Protein AF-A0A3M8DA02-F1 (afdb_monomer)

InterPro domains:
  IPR002933 Peptidase M20 [PF01546] (1-67)
  IPR017439 Amidohydrolase [PTHR11014] (2-71)

Secondary structure (DSSP, 8-state):
---TT-HHHHHHHHHHHHHHHHHTGGG--S-------S-TTTT-HHHHHHHTTTTTT-S------S---PPP-

Organism: NCBI:txid511487

pLDDT: mean 88.97, std 13.75, range [44.59, 98.12]

Radius of gyration: 14.63 Å; Cα contacts (8 Å, |Δi|>4): 27; chains: 1; bounding box: 34×31×42 Å

Structure (mmCIF, N/CA/C/O backbone):
data_AF-A0A3M8DA02-F1
#
_entry.id   AF-A0A3M8DA02-F1
#
loop_
_atom_site.group_PDB
_atom_site.id
_atom_site.type_symbol
_atom_site.label_atom_id
_atom_site.label_alt_id
_atom_site.label_comp_id
_atom_site.label_asym_id
_atom_site.label_entity_id
_atom_site.label_seq_id
_atom_site.pdbx_PDB_ins_code
_atom_site.Cartn_x
_atom_site.Cartn_y
_atom_site.Cartn_z
_atom_site.occupancy
_atom_site.B_iso_or_equiv
_atom_site.auth_seq_id
_atom_site.auth_comp_id
_atom_site.auth_asym_id
_atom_site.auth_atom_id
_atom_site.pdbx_PDB_model_num
ATOM 1 N N . MET A 1 1 ? 23.028 4.066 -9.219 1.00 54.88 1 MET A N 1
ATOM 2 C CA . MET A 1 1 ? 21.601 3.694 -9.108 1.00 54.88 1 MET A CA 1
ATOM 3 C C . MET A 1 1 ? 20.815 4.972 -8.859 1.00 54.88 1 MET A C 1
ATOM 5 O O . MET A 1 1 ? 21.254 5.756 -8.029 1.00 54.88 1 MET A O 1
ATOM 9 N N . MET A 1 2 ? 19.752 5.227 -9.624 1.00 65.62 2 MET A N 1
ATOM 10 C CA . MET A 1 2 ? 18.968 6.469 -9.581 1.00 65.62 2 MET A CA 1
ATOM 11 C C . MET A 1 2 ? 17.491 6.117 -9.373 1.00 65.62 2 MET A C 1
ATOM 13 O O . MET A 1 2 ? 16.971 5.274 -10.095 1.00 65.62 2 MET A O 1
ATOM 17 N N . HIS A 1 3 ? 16.827 6.751 -8.404 1.00 68.94 3 HIS A N 1
ATOM 18 C CA . HIS A 1 3 ? 15.377 6.632 -8.193 1.00 68.94 3 HIS A CA 1
ATOM 19 C C . HIS A 1 3 ? 14.646 7.729 -8.980 1.00 68.94 3 HIS A C 1
ATOM 21 O O . HIS A 1 3 ? 14.117 8.671 -8.397 1.00 68.94 3 HIS A O 1
ATOM 27 N N . ALA A 1 4 ? 14.681 7.629 -10.312 1.00 78.19 4 ALA A N 1
ATOM 28 C CA . ALA A 1 4 ? 14.168 8.652 -11.230 1.00 78.19 4 ALA A CA 1
ATOM 29 C C . ALA A 1 4 ? 12.653 8.882 -11.102 1.00 78.19 4 ALA A C 1
ATOM 31 O O . ALA A 1 4 ? 12.193 10.012 -11.218 1.00 78.19 4 ALA A O 1
ATOM 32 N N . CYS A 1 5 ? 11.911 7.816 -10.801 1.00 82.44 5 CYS A N 1
ATOM 33 C CA . CYS A 1 5 ? 10.455 7.821 -10.651 1.00 82.44 5 CYS A CA 1
ATOM 34 C C . CYS A 1 5 ? 9.998 8.106 -9.207 1.00 82.44 5 CYS A C 1
ATOM 36 O O . CYS A 1 5 ? 8.829 7.966 -8.873 1.00 82.44 5 CYS A O 1
ATOM 38 N N . GLY A 1 6 ? 10.912 8.495 -8.307 1.00 86.50 6 GLY A N 1
ATOM 39 C CA . GLY A 1 6 ? 10.540 8.914 -6.951 1.00 86.50 6 GLY A CA 1
ATOM 40 C C . GLY A 1 6 ? 10.131 7.784 -5.996 1.00 86.50 6 GLY A C 1
ATOM 41 O O . GLY A 1 6 ? 9.621 8.070 -4.916 1.00 86.50 6 GLY A O 1
ATOM 42 N N . HIS A 1 7 ? 10.407 6.513 -6.316 1.00 91.06 7 HIS A N 1
ATOM 43 C CA . HIS A 1 7 ? 10.059 5.358 -5.462 1.00 91.06 7 HIS A CA 1
ATOM 44 C C . HIS A 1 7 ? 10.646 5.427 -4.043 1.00 91.06 7 HIS A C 1
ATOM 46 O O . HIS A 1 7 ? 10.071 4.899 -3.086 1.00 91.06 7 HIS A O 1
ATOM 52 N N . ASN A 1 8 ? 11.778 6.114 -3.879 1.00 91.12 8 ASN A N 1
ATOM 53 C CA . ASN A 1 8 ? 12.324 6.449 -2.568 1.00 91.12 8 ASN A CA 1
ATOM 54 C C . ASN A 1 8 ? 11.384 7.380 -1.784 1.00 91.12 8 ASN A C 1
ATOM 56 O O . ASN A 1 8 ? 11.103 7.102 -0.621 1.00 91.12 8 ASN A O 1
ATOM 60 N N . ALA A 1 9 ? 10.848 8.427 -2.417 1.00 92.38 9 ALA A N 1
ATOM 61 C CA . ALA A 1 9 ? 9.877 9.329 -1.806 1.00 92.38 9 ALA A CA 1
ATOM 62 C C . ALA A 1 9 ? 8.581 8.593 -1.436 1.00 92.38 9 ALA A C 1
ATOM 64 O O . ALA A 1 9 ? 8.117 8.741 -0.306 1.00 92.38 9 ALA A O 1
ATOM 65 N N . HIS A 1 10 ? 8.041 7.740 -2.317 1.00 94.94 10 HIS A N 1
ATOM 66 C CA . HIS A 1 10 ? 6.867 6.911 -1.996 1.00 94.94 10 HIS A CA 1
ATOM 67 C C . HIS A 1 10 ? 7.107 6.017 -0.784 1.00 94.94 10 HIS A C 1
ATOM 69 O O . HIS A 1 10 ? 6.288 5.986 0.133 1.00 94.94 10 HIS A O 1
ATOM 75 N N . THR A 1 11 ? 8.256 5.339 -0.743 1.00 95.31 11 THR A N 1
ATOM 76 C CA . THR A 1 11 ? 8.618 4.463 0.378 1.00 95.31 11 THR A CA 1
ATOM 77 C C . THR A 1 11 ? 8.744 5.263 1.677 1.00 95.31 11 THR A C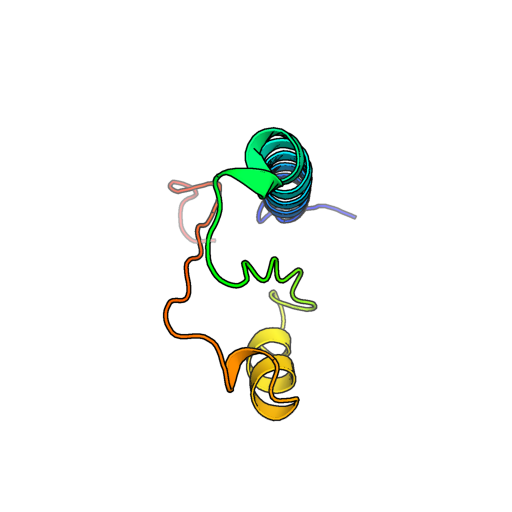 1
ATOM 79 O O . THR A 1 11 ? 8.210 4.857 2.710 1.00 95.31 11 THR A O 1
ATOM 82 N N . THR A 1 12 ? 9.387 6.436 1.639 1.00 96.19 12 THR A N 1
ATOM 83 C CA . THR A 1 12 ? 9.498 7.334 2.798 1.00 96.19 12 THR A CA 1
ATOM 84 C C . THR A 1 12 ? 8.132 7.823 3.281 1.00 96.19 12 THR A C 1
ATOM 86 O O . THR A 1 12 ? 7.874 7.788 4.486 1.00 96.19 12 THR A O 1
ATOM 89 N N . ILE A 1 13 ? 7.241 8.232 2.372 1.00 96.31 13 ILE A N 1
ATOM 90 C CA . ILE A 1 13 ? 5.871 8.652 2.705 1.00 96.31 13 ILE A CA 1
ATOM 91 C C . ILE A 1 13 ? 5.102 7.492 3.345 1.00 96.31 13 ILE A C 1
ATOM 93 O O . ILE A 1 13 ? 4.495 7.685 4.397 1.00 96.31 13 ILE A O 1
ATOM 97 N N . GLY A 1 14 ? 5.176 6.286 2.774 1.00 96.88 14 GLY A N 1
ATOM 98 C CA . GLY A 1 14 ? 4.521 5.094 3.317 1.00 96.88 14 GLY A CA 1
ATOM 99 C C . GLY A 1 14 ? 4.981 4.755 4.739 1.00 96.88 14 GLY A C 1
ATOM 100 O O . GLY A 1 14 ? 4.154 4.495 5.612 1.00 96.88 14 GLY A O 1
ATOM 101 N N . LEU A 1 15 ? 6.288 4.832 5.015 1.00 98.06 15 LEU A N 1
ATOM 102 C CA . LEU A 1 15 ? 6.835 4.628 6.364 1.00 98.06 15 LEU A CA 1
ATOM 103 C C . LEU A 1 15 ? 6.411 5.734 7.345 1.00 98.06 15 LEU A C 1
ATOM 105 O O . LEU A 1 15 ? 6.097 5.450 8.503 1.00 98.06 15 LEU A O 1
ATOM 109 N N . GLY A 1 16 ? 6.378 6.990 6.893 1.00 97.94 16 GLY A N 1
ATOM 110 C CA . GLY A 1 16 ? 5.884 8.118 7.684 1.00 97.94 16 GLY A CA 1
ATOM 111 C C . GLY A 1 16 ? 4.404 7.971 8.039 1.00 97.94 16 GLY A C 1
ATOM 112 O O . GLY A 1 16 ? 4.031 8.152 9.199 1.00 97.94 16 GLY A O 1
ATOM 113 N N . LEU A 1 17 ? 3.583 7.561 7.069 1.00 97.31 17 LEU A N 1
ATOM 114 C CA . LEU A 1 17 ? 2.169 7.256 7.267 1.00 97.31 17 LEU A CA 1
ATOM 115 C C . LEU A 1 17 ? 1.988 6.115 8.271 1.00 97.31 17 LEU A C 1
ATOM 117 O O . LEU A 1 17 ? 1.227 6.274 9.220 1.00 97.31 17 LEU A O 1
ATOM 121 N N . ALA A 1 18 ? 2.733 5.013 8.125 1.00 97.31 18 ALA A N 1
ATOM 122 C CA . ALA A 1 18 ? 2.704 3.899 9.074 1.00 97.31 18 ALA A CA 1
ATOM 123 C C . ALA A 1 18 ? 2.977 4.381 10.504 1.00 97.31 18 ALA A C 1
ATOM 125 O O . ALA A 1 18 ? 2.216 4.093 11.427 1.00 97.31 18 ALA A O 1
ATOM 126 N N . LYS A 1 19 ? 4.036 5.179 10.682 1.00 98.12 19 LYS A N 1
ATOM 127 C CA . LYS A 1 19 ? 4.405 5.741 11.983 1.00 98.12 19 LYS A CA 1
ATOM 128 C C . LYS A 1 19 ? 3.314 6.655 12.548 1.00 98.12 19 LYS A C 1
ATOM 130 O O . LYS A 1 19 ? 3.042 6.582 13.742 1.00 98.12 19 LYS A O 1
ATOM 135 N N . GLY A 1 20 ? 2.702 7.496 11.714 1.00 97.88 20 GLY A N 1
ATOM 136 C CA . GLY A 1 20 ? 1.615 8.393 12.113 1.00 97.88 20 GLY A CA 1
ATOM 137 C C . GLY A 1 20 ? 0.339 7.646 12.501 1.00 97.88 20 GLY A C 1
ATOM 138 O O . GLY A 1 20 ? -0.234 7.925 13.546 1.00 97.88 20 GLY A O 1
ATOM 139 N N . LEU A 1 21 ? -0.072 6.642 11.725 1.00 97.50 21 LEU A N 1
ATOM 140 C CA . LEU A 1 21 ? -1.250 5.826 12.038 1.00 97.50 21 LEU A CA 1
ATOM 141 C C . LEU A 1 21 ? -1.097 5.096 13.375 1.00 97.50 21 LEU A C 1
ATOM 143 O O . LEU A 1 21 ? -2.054 4.988 14.140 1.00 97.50 21 LEU A O 1
ATOM 147 N N . MET A 1 22 ? 0.119 4.656 13.699 1.00 97.25 22 MET A N 1
ATOM 148 C CA . MET A 1 22 ? 0.392 3.996 14.973 1.00 97.25 22 MET A CA 1
ATOM 149 C C . MET A 1 22 ? 0.176 4.898 16.193 1.00 97.25 22 MET A C 1
ATOM 151 O O . MET A 1 22 ? -0.137 4.371 17.258 1.00 97.25 22 MET A O 1
ATOM 155 N N . THR A 1 23 ? 0.290 6.227 16.073 1.00 97.94 23 THR A N 1
ATOM 156 C CA . THR A 1 23 ? 0.024 7.141 17.203 1.00 97.94 23 THR A CA 1
ATOM 157 C C . THR A 1 23 ? -1.467 7.310 17.495 1.00 97.94 23 THR A C 1
ATOM 159 O O . THR A 1 23 ? -1.828 7.732 18.590 1.00 97.94 23 THR A O 1
ATOM 162 N N . MET A 1 24 ? -2.330 6.960 16.540 1.00 96.94 24 MET A N 1
ATOM 163 C CA . MET A 1 24 ? -3.788 7.047 16.644 1.00 96.94 24 MET A CA 1
ATOM 164 C C . MET A 1 24 ? -4.468 5.679 16.541 1.00 96.94 24 MET A C 1
ATOM 166 O O . MET A 1 24 ? -5.668 5.614 16.302 1.00 96.94 24 MET A O 1
ATOM 170 N N . LYS A 1 25 ? -3.720 4.585 16.734 1.00 95.69 25 LYS A N 1
ATOM 171 C CA . LYS A 1 25 ? -4.193 3.210 16.526 1.00 95.69 25 LYS A CA 1
ATOM 172 C C . LYS A 1 25 ? -5.514 2.904 17.237 1.00 95.69 25 LYS A C 1
ATOM 174 O O . LYS A 1 25 ? -6.375 2.274 16.638 1.00 95.69 25 LYS A O 1
ATOM 179 N N . ASP A 1 26 ? -5.687 3.385 18.467 1.00 97.19 26 ASP A N 1
ATOM 180 C CA . ASP A 1 26 ? -6.893 3.135 19.272 1.00 97.19 26 ASP A CA 1
ATOM 181 C C . ASP A 1 26 ? -8.144 3.866 18.748 1.00 97.19 26 ASP A C 1
ATOM 183 O O . ASP A 1 26 ? -9.262 3.559 19.154 1.00 97.19 26 ASP A O 1
ATOM 187 N N . GLN A 1 27 ? -7.967 4.834 17.845 1.00 97.62 27 GLN A N 1
ATOM 188 C CA . GLN A 1 27 ? -9.047 5.566 17.176 1.00 97.62 27 GLN A CA 1
ATOM 189 C C . GLN A 1 27 ? -9.412 4.945 15.819 1.00 97.62 27 GLN A C 1
ATOM 191 O O . GLN A 1 27 ? -10.401 5.344 15.204 1.00 97.62 27 GLN A O 1
ATOM 196 N N . LEU A 1 28 ? -8.612 3.994 15.329 1.00 96.50 28 LEU A N 1
ATOM 197 C CA . LEU A 1 28 ? -8.818 3.346 14.041 1.00 96.50 28 LEU A CA 1
ATOM 198 C C . LEU A 1 28 ? -9.676 2.092 14.216 1.00 96.50 28 LEU A C 1
ATOM 200 O O . LEU A 1 28 ? -9.497 1.313 15.150 1.00 96.50 28 LEU A O 1
ATOM 204 N N . THR A 1 29 ? -10.590 1.873 13.275 1.00 96.56 29 THR A N 1
ATOM 205 C CA . THR A 1 29 ? -11.393 0.649 13.191 1.00 96.56 29 THR A CA 1
ATOM 206 C C . THR A 1 29 ? -11.062 -0.086 11.897 1.00 96.56 29 THR A C 1
ATOM 208 O O . THR A 1 29 ? -10.852 0.537 10.859 1.00 96.56 29 THR A O 1
ATOM 211 N N . GLY A 1 30 ? -10.972 -1.415 11.968 1.00 95.94 30 GLY A N 1
ATOM 212 C CA . GLY A 1 30 ? -10.569 -2.253 10.838 1.00 95.94 30 GLY A CA 1
ATOM 213 C C . GLY A 1 30 ? -9.052 -2.420 10.701 1.00 95.94 30 GLY A C 1
ATOM 214 O O . GLY A 1 30 ? -8.308 -2.357 11.681 1.00 95.94 30 GLY A O 1
ATOM 215 N N . CYS A 1 31 ? -8.598 -2.687 9.475 1.00 95.81 31 CYS A N 1
ATOM 216 C CA . CYS A 1 31 ? -7.198 -2.941 9.149 1.00 95.81 31 CYS A CA 1
ATOM 217 C C . CYS A 1 31 ? -6.741 -2.007 8.026 1.00 95.81 31 CYS A C 1
ATOM 219 O O . CYS A 1 31 ? -7.407 -1.890 7.003 1.00 95.81 31 CYS A O 1
ATOM 221 N N . ILE A 1 32 ? -5.584 -1.370 8.205 1.00 97.12 32 ILE A N 1
ATOM 222 C CA . ILE A 1 32 ? -4.922 -0.604 7.147 1.00 97.12 32 ILE A CA 1
ATOM 223 C C . ILE A 1 32 ? -3.707 -1.405 6.686 1.00 97.12 32 ILE A C 1
ATOM 225 O O . ILE A 1 32 ? -2.770 -1.614 7.460 1.00 97.12 32 ILE A O 1
ATOM 229 N N . LYS A 1 33 ? -3.709 -1.835 5.421 1.00 97.25 33 LYS A N 1
ATOM 230 C CA . LYS A 1 33 ? -2.565 -2.498 4.783 1.00 97.25 33 LYS A CA 1
ATOM 231 C C . LYS A 1 33 ? -1.713 -1.468 4.048 1.00 97.25 33 LYS A C 1
ATOM 233 O O . LYS A 1 33 ? -2.191 -0.805 3.135 1.00 97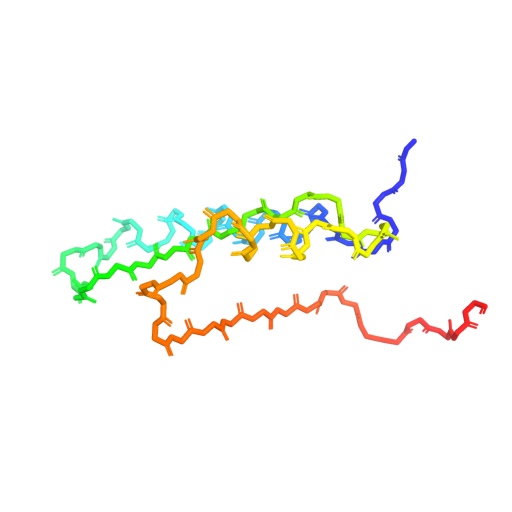.25 33 LYS A O 1
ATOM 238 N N . ILE A 1 34 ? -0.443 -1.346 4.434 1.00 97.06 34 ILE A N 1
ATOM 239 C CA . ILE A 1 34 ? 0.541 -0.515 3.725 1.00 97.06 34 ILE A CA 1
ATOM 240 C C . ILE A 1 34 ? 1.384 -1.436 2.852 1.00 97.06 34 ILE A C 1
ATOM 242 O O . ILE A 1 34 ? 2.103 -2.296 3.359 1.00 97.06 34 ILE A O 1
ATOM 246 N N . ILE A 1 35 ? 1.265 -1.266 1.538 1.00 96.50 35 ILE A N 1
ATOM 247 C CA . ILE A 1 35 ?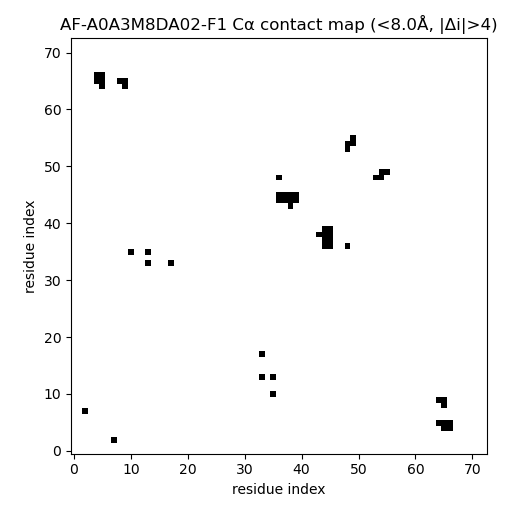 1.838 -2.175 0.548 1.00 96.50 35 ILE A CA 1
ATOM 248 C C . ILE A 1 35 ? 3.055 -1.510 -0.097 1.00 96.50 35 ILE A C 1
ATOM 250 O O . ILE A 1 35 ? 2.931 -0.504 -0.789 1.00 96.50 35 ILE A O 1
ATOM 254 N N . PHE A 1 36 ? 4.233 -2.096 0.111 1.00 95.88 36 PHE A N 1
ATOM 255 C CA . PHE A 1 36 ? 5.453 -1.737 -0.610 1.00 95.88 36 PHE A CA 1
ATOM 256 C C . PHE A 1 36 ? 5.645 -2.744 -1.745 1.00 95.88 36 PHE A C 1
ATOM 258 O O . PHE A 1 36 ? 6.022 -3.885 -1.486 1.00 95.88 36 PHE A O 1
ATOM 265 N N . GLN A 1 37 ? 5.337 -2.346 -2.982 1.00 94.62 37 GLN A N 1
ATOM 266 C CA . GLN A 1 37 ? 5.283 -3.245 -4.140 1.00 94.62 37 GLN A CA 1
ATOM 267 C C . GLN A 1 37 ? 6.589 -3.242 -4.959 1.00 94.62 37 GLN A C 1
ATOM 269 O O . GLN A 1 37 ? 6.924 -2.226 -5.567 1.00 94.62 37 GLN A O 1
ATOM 274 N N . PRO A 1 38 ? 7.302 -4.379 -5.063 1.00 90.19 38 PRO A N 1
ATOM 275 C CA . PRO A 1 38 ? 8.384 -4.580 -6.029 1.00 90.19 38 PRO A CA 1
ATOM 276 C C . PRO A 1 38 ? 7.980 -5.516 -7.194 1.00 90.19 38 PRO A C 1
ATOM 278 O O . PRO A 1 38 ? 7.139 -6.392 -7.000 1.00 90.19 38 PRO A O 1
ATOM 281 N N . PRO A 1 39 ? 8.632 -5.449 -8.373 1.00 86.81 39 PRO A N 1
ATOM 282 C CA . PRO A 1 39 ? 9.156 -4.263 -9.049 1.00 86.81 39 PRO A CA 1
ATOM 283 C C . PRO A 1 39 ? 8.045 -3.569 -9.863 1.00 86.81 39 PRO A C 1
ATOM 285 O O . PRO A 1 39 ? 7.299 -4.228 -10.591 1.00 86.81 39 PRO A O 1
ATOM 288 N N . GLU A 1 40 ? 7.931 -2.247 -9.741 1.00 87.56 40 GLU A N 1
ATOM 289 C CA . GLU A 1 40 ? 6.949 -1.447 -10.491 1.00 87.56 40 GLU A CA 1
ATOM 290 C C . GLU A 1 40 ? 7.400 -1.211 -11.940 1.00 87.56 40 GLU A C 1
ATOM 292 O O . GLU A 1 40 ? 6.654 -1.556 -12.847 1.00 87.56 40 GLU A O 1
ATOM 297 N N . GLU A 1 41 ? 8.657 -0.812 -12.152 1.00 84.38 41 GLU A N 1
ATOM 298 C CA . GLU A 1 41 ? 9.204 -0.432 -13.473 1.00 84.38 41 GLU A CA 1
ATOM 299 C C . GLU A 1 41 ? 9.105 -1.539 -14.539 1.00 84.38 41 GLU A C 1
ATOM 301 O O . GLU A 1 41 ? 9.100 -1.288 -15.740 1.00 84.38 41 GLU A O 1
ATOM 306 N N . GLY A 1 42 ? 9.056 -2.802 -14.103 1.00 83.62 42 GLY A N 1
ATOM 307 C CA . GLY A 1 42 ? 8.885 -3.957 -14.989 1.00 83.62 42 GLY A CA 1
ATOM 308 C C . GLY A 1 42 ? 7.425 -4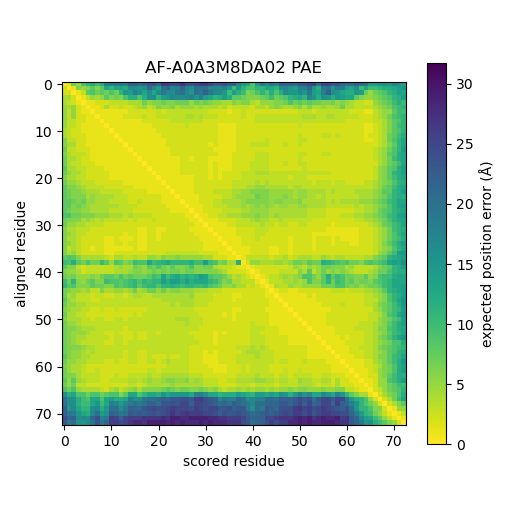.322 -15.267 1.00 83.62 42 GLY A C 1
ATOM 309 O O . GLY A 1 42 ? 7.185 -5.332 -15.917 1.00 83.62 42 GLY A O 1
ATOM 310 N N . ALA A 1 43 ? 6.463 -3.579 -14.715 1.00 81.94 43 ALA A N 1
ATOM 311 C CA . ALA A 1 43 ? 5.020 -3.837 -14.736 1.00 81.94 43 ALA A CA 1
ATOM 312 C C . ALA A 1 43 ? 4.592 -5.241 -14.243 1.00 81.94 43 ALA A C 1
ATOM 314 O O . ALA A 1 43 ? 3.472 -5.686 -14.492 1.00 81.94 43 ALA A O 1
ATOM 315 N N . CYS A 1 44 ? 5.461 -5.946 -13.511 1.00 87.12 44 CYS A N 1
ATOM 316 C CA . CYS A 1 44 ? 5.210 -7.314 -13.045 1.00 87.12 44 CYS A CA 1
ATOM 317 C C . CYS A 1 44 ? 4.761 -7.383 -11.580 1.00 87.12 44 CYS A C 1
ATOM 319 O O . CYS A 1 44 ? 4.044 -8.310 -11.203 1.00 87.12 44 CYS A O 1
ATOM 321 N N . GLY A 1 45 ? 5.185 -6.431 -10.741 1.00 91.69 45 GLY A N 1
ATOM 322 C CA . GLY A 1 45 ? 5.004 -6.534 -9.293 1.00 91.69 45 GLY A CA 1
ATOM 323 C C . GLY A 1 45 ? 3.543 -6.499 -8.853 1.00 91.69 45 GLY A C 1
ATOM 324 O O . GLY A 1 45 ? 3.120 -7.347 -8.073 1.00 91.69 45 GLY A O 1
ATOM 325 N N . ALA A 1 46 ? 2.750 -5.574 -9.398 1.00 92.62 46 ALA A N 1
ATOM 326 C CA . ALA A 1 46 ? 1.342 -5.434 -9.026 1.00 92.62 46 ALA A CA 1
ATOM 327 C C . ALA A 1 46 ? 0.548 -6.723 -9.294 1.00 92.62 46 ALA A C 1
ATOM 329 O O . ALA A 1 46 ? -0.139 -7.223 -8.404 1.00 92.62 46 ALA A O 1
ATOM 330 N N . LYS A 1 47 ? 0.704 -7.312 -10.488 1.00 93.56 47 LYS A N 1
ATOM 331 C CA . LYS A 1 47 ? 0.032 -8.565 -10.854 1.00 93.56 47 LYS A CA 1
ATOM 332 C C . LYS A 1 47 ? 0.420 -9.713 -9.918 1.00 93.56 47 LYS A C 1
ATOM 334 O O . LY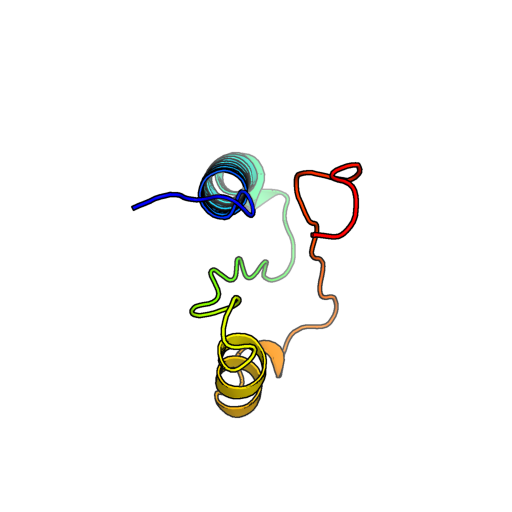S A 1 47 ? -0.464 -10.401 -9.420 1.00 93.56 47 LYS A O 1
ATOM 339 N N . ALA A 1 48 ? 1.712 -9.874 -9.632 1.00 94.62 48 ALA A N 1
ATOM 340 C CA . ALA A 1 48 ? 2.192 -10.930 -8.742 1.00 94.62 48 ALA A CA 1
ATOM 341 C C . ALA A 1 48 ? 1.632 -10.799 -7.313 1.00 94.62 48 ALA A C 1
ATOM 343 O O . ALA A 1 48 ? 1.317 -11.800 -6.677 1.00 94.62 48 ALA A O 1
ATOM 344 N N . MET A 1 49 ? 1.473 -9.572 -6.805 1.00 96.19 49 MET A N 1
ATOM 345 C CA . MET A 1 49 ? 0.892 -9.338 -5.477 1.00 96.19 49 MET A CA 1
ATOM 346 C C . MET A 1 49 ? -0.610 -9.625 -5.431 1.00 96.19 49 MET A C 1
ATOM 348 O O . MET A 1 49 ? -1.092 -10.164 -4.436 1.00 96.19 49 MET A O 1
ATOM 352 N N . VAL A 1 50 ? -1.342 -9.310 -6.503 1.00 95.88 50 VAL A N 1
ATOM 353 C CA . VAL A 1 50 ? -2.760 -9.681 -6.629 1.00 95.88 50 VAL A CA 1
ATOM 354 C C . VAL A 1 50 ? -2.913 -11.200 -6.686 1.00 95.88 50 VAL A C 1
ATOM 356 O O . VAL A 1 50 ? -3.715 -11.752 -5.946 1.00 95.88 50 VAL A O 1
ATOM 359 N N . GLU A 1 51 ? -2.105 -11.891 -7.493 1.00 96.88 51 GLU A N 1
ATOM 360 C CA . GLU A 1 51 ? -2.120 -13.361 -7.581 1.00 96.88 51 GLU A CA 1
ATOM 361 C C . GLU A 1 51 ? -1.730 -14.042 -6.258 1.00 96.88 51 GLU A C 1
ATOM 363 O O . GLU A 1 51 ? -2.163 -15.159 -5.987 1.00 96.88 51 GLU A O 1
ATOM 368 N N . ALA A 1 52 ? -0.951 -13.364 -5.411 1.00 96.75 52 ALA A N 1
ATOM 369 C CA . ALA A 1 52 ? -0.620 -13.811 -4.060 1.00 96.75 52 ALA A CA 1
ATOM 370 C C . ALA A 1 52 ? -1.711 -13.504 -3.011 1.00 96.75 52 ALA A C 1
ATOM 372 O O . ALA A 1 52 ? -1.498 -13.771 -1.827 1.00 96.75 52 ALA A O 1
ATOM 373 N N . GLY A 1 53 ? -2.848 -12.926 -3.414 1.00 97.44 53 GLY A N 1
ATOM 374 C CA . GLY A 1 53 ? -3.993 -12.648 -2.542 1.00 97.44 53 GLY A CA 1
ATOM 375 C C . GLY A 1 53 ? -3.812 -11.448 -1.608 1.00 97.44 53 GLY A C 1
ATOM 376 O O . GLY A 1 53 ? -4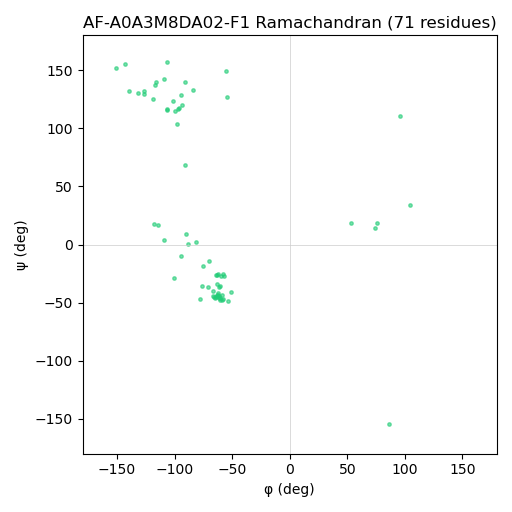.521 -11.318 -0.613 1.00 97.44 53 GLY A O 1
ATOM 377 N N . VAL A 1 54 ? -2.860 -10.544 -1.887 1.00 96.94 54 VAL A N 1
ATOM 378 C CA . VAL A 1 54 ? -2.567 -9.391 -1.004 1.00 96.94 54 VAL A CA 1
ATOM 379 C C . VAL A 1 54 ? -3.788 -8.474 -0.812 1.00 96.94 54 VAL A C 1
ATOM 381 O O . VAL A 1 54 ? -3.886 -7.803 0.220 1.00 96.94 54 VAL A O 1
ATOM 384 N N . LEU A 1 55 ? -4.703 -8.451 -1.787 1.00 96.62 55 LEU A N 1
ATOM 385 C CA . LEU A 1 55 ? -5.872 -7.568 -1.830 1.00 96.62 55 LEU A CA 1
ATOM 386 C C . LEU A 1 55 ? -7.221 -8.280 -1.605 1.00 96.62 55 LEU A C 1
ATOM 388 O O . LEU A 1 55 ? -8.249 -7.617 -1.697 1.00 96.62 55 LEU A O 1
ATOM 392 N N . ASP A 1 56 ? -7.248 -9.585 -1.316 1.00 97.75 56 ASP A N 1
ATOM 393 C CA . ASP A 1 56 ? -8.493 -10.385 -1.305 1.00 97.75 56 ASP A CA 1
ATOM 394 C C . A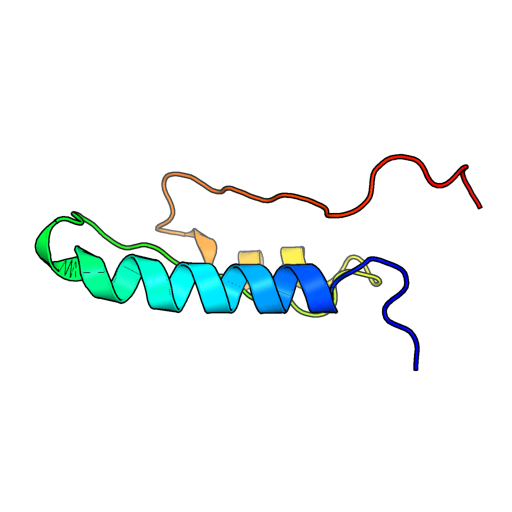SP A 1 56 ? -9.532 -9.929 -0.261 1.00 97.75 56 ASP A C 1
ATOM 396 O O . ASP A 1 56 ? -10.730 -10.148 -0.419 1.00 97.75 56 ASP A O 1
ATOM 400 N N . ASP A 1 57 ? -9.071 -9.288 0.807 1.00 97.56 57 ASP A N 1
ATOM 401 C CA . ASP A 1 57 ? -9.835 -8.758 1.943 1.00 97.56 57 ASP A CA 1
ATOM 402 C C . ASP A 1 57 ? -9.783 -7.216 2.016 1.00 97.56 57 ASP A C 1
ATOM 404 O O . ASP A 1 57 ? -10.039 -6.636 3.072 1.00 97.56 57 ASP A O 1
ATOM 408 N N . VAL A 1 58 ? -9.395 -6.541 0.926 1.00 97.50 58 VAL A N 1
ATOM 409 C CA . VAL A 1 58 ? -9.277 -5.078 0.870 1.00 97.50 58 VAL A CA 1
ATOM 410 C C . VAL A 1 58 ? -10.537 -4.464 0.263 1.00 97.50 58 VAL A C 1
ATOM 412 O O . VAL A 1 58 ? -10.817 -4.644 -0.918 1.00 97.50 58 VAL A O 1
ATOM 415 N N . ASP A 1 59 ? -11.252 -3.656 1.050 1.00 97.94 59 ASP A N 1
ATOM 416 C CA . ASP A 1 59 ? -12.447 -2.935 0.583 1.00 97.94 59 ASP A CA 1
ATOM 417 C C . ASP A 1 59 ? -12.109 -1.717 -0.295 1.00 97.94 59 ASP A C 1
ATOM 419 O O . ASP A 1 59 ? -12.839 -1.378 -1.227 1.00 97.94 59 ASP A O 1
ATOM 423 N N . LEU A 1 60 ? -11.010 -1.020 0.023 1.00 97.06 60 LEU A N 1
ATOM 424 C CA . LEU A 1 60 ? -10.587 0.223 -0.627 1.00 97.06 60 LEU A CA 1
ATOM 425 C C . LEU A 1 60 ? -9.069 0.242 -0.828 1.00 97.06 60 LEU A C 1
ATOM 427 O O . LEU A 1 60 ? -8.306 0.013 0.111 1.00 97.06 60 LEU A O 1
ATOM 431 N N . PHE A 1 61 ? -8.630 0.588 -2.041 1.00 96.19 61 PHE A N 1
ATOM 432 C CA . PHE A 1 61 ? -7.217 0.711 -2.399 1.00 96.19 61 PHE A CA 1
ATOM 433 C C . PHE A 1 61 ? -6.889 2.143 -2.836 1.00 96.19 61 PHE A C 1
ATOM 435 O O . PHE A 1 61 ? -7.512 2.680 -3.752 1.00 96.19 61 PHE A O 1
ATOM 442 N N . PHE A 1 62 ? -5.890 2.752 -2.194 1.00 95.38 62 PHE A N 1
ATOM 443 C CA . PHE A 1 62 ? -5.402 4.095 -2.510 1.00 95.38 62 PHE A CA 1
ATOM 444 C C . PHE A 1 62 ? -3.945 4.032 -2.970 1.00 95.38 62 PHE A C 1
ATOM 446 O O . PHE A 1 62 ? -3.116 3.370 -2.347 1.00 95.38 62 PHE A O 1
ATOM 453 N N . SER A 1 63 ? -3.619 4.778 -4.022 1.00 92.50 63 SER A N 1
ATOM 454 C CA . SER A 1 63 ? -2.254 4.944 -4.527 1.00 92.50 63 SER A CA 1
ATOM 455 C C . SER A 1 63 ? -2.032 6.373 -5.014 1.00 92.50 63 SER A C 1
ATOM 457 O O . SER A 1 63 ? -2.978 7.047 -5.417 1.00 92.50 63 SER A O 1
ATOM 459 N N . GLY A 1 64 ? -0.780 6.827 -5.025 1.00 89.38 64 GLY A N 1
ATOM 460 C CA . GLY A 1 64 ? -0.407 8.135 -5.563 1.00 89.38 64 GLY A CA 1
ATOM 461 C C . GLY A 1 64 ? 1.019 8.134 -6.104 1.00 89.38 64 GLY A C 1
ATOM 462 O O . GLY A 1 64 ? 1.860 7.377 -5.623 1.00 89.38 64 GLY A O 1
ATOM 463 N N . HIS A 1 65 ? 1.286 8.991 -7.091 1.00 91.56 65 HIS A N 1
ATOM 464 C CA . HIS A 1 65 ? 2.615 9.181 -7.669 1.00 91.56 65 HIS A CA 1
ATOM 465 C C . HIS A 1 65 ? 3.192 10.551 -7.265 1.00 91.56 65 HIS A C 1
ATOM 467 O O . HIS A 1 65 ? 2.456 11.531 -7.178 1.00 91.56 65 HIS A O 1
ATOM 473 N N . VAL A 1 66 ? 4.499 10.629 -6.997 1.00 87.31 66 VAL A N 1
ATOM 474 C CA . VAL A 1 66 ? 5.193 11.876 -6.654 1.00 87.31 66 VAL A CA 1
ATOM 475 C C . VAL A 1 66 ? 5.911 12.314 -7.916 1.00 87.31 66 VAL A C 1
ATOM 477 O O . VAL A 1 66 ? 6.696 11.552 -8.470 1.00 87.31 66 VAL A O 1
ATOM 480 N N . GLY A 1 67 ? 5.628 13.530 -8.370 1.00 71.62 67 GLY A N 1
ATOM 481 C CA . GLY A 1 67 ? 6.073 14.006 -9.673 1.00 71.62 67 GLY A CA 1
ATOM 482 C C . GLY A 1 67 ? 4.979 13.816 -10.717 1.00 71.62 67 GLY A C 1
ATOM 483 O O . GLY A 1 67 ? 4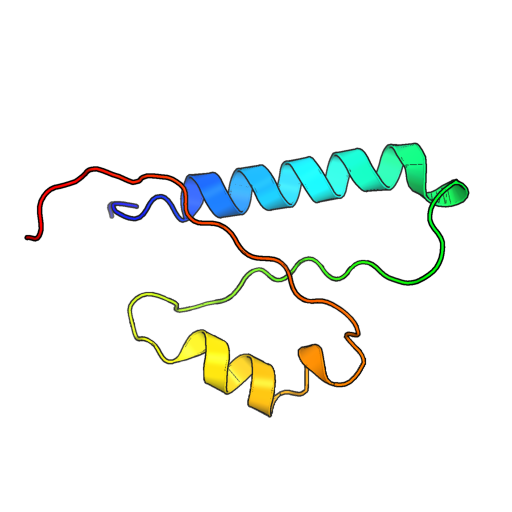.637 12.701 -11.101 1.00 71.62 67 GLY A O 1
ATOM 484 N N . CYS A 1 68 ? 4.437 14.948 -11.138 1.00 58.03 68 CYS A N 1
ATOM 485 C CA . CYS A 1 68 ? 3.631 15.164 -12.325 1.00 58.03 68 CYS A CA 1
ATOM 486 C C . CYS A 1 68 ? 4.287 16.405 -12.952 1.00 58.03 68 CYS A C 1
ATOM 488 O O . CYS A 1 68 ? 4.584 17.328 -12.197 1.00 58.03 68 CYS A O 1
ATOM 490 N N . ASP A 1 69 ? 4.598 16.378 -14.252 1.00 53.75 69 ASP A N 1
ATOM 491 C CA . ASP A 1 69 ? 5.287 17.432 -15.039 1.00 53.75 69 ASP A CA 1
ATOM 492 C C . ASP A 1 69 ? 6.767 17.190 -15.412 1.00 53.75 69 ASP A C 1
ATOM 494 O O . ASP A 1 69 ? 7.54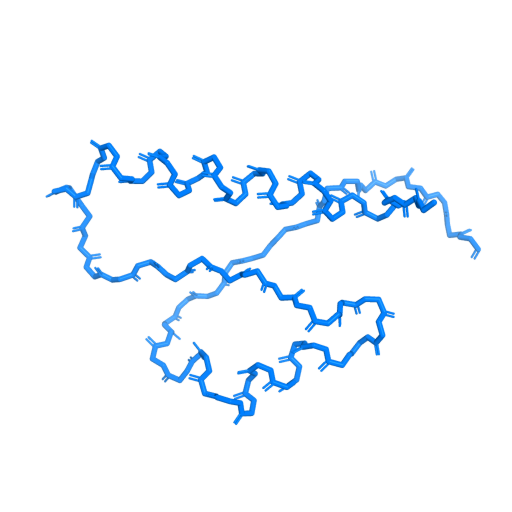2 18.137 -15.549 1.00 53.75 69 ASP A O 1
ATOM 498 N N . LEU A 1 70 ? 7.179 15.944 -15.672 1.00 55.66 70 LEU A N 1
ATOM 499 C CA . LEU A 1 70 ? 8.312 15.725 -16.583 1.00 55.66 70 LEU A CA 1
ATOM 500 C C . LEU A 1 70 ? 7.755 15.476 -17.996 1.00 55.66 70 LEU A C 1
ATOM 502 O O . LEU A 1 70 ? 6.849 14.650 -18.133 1.00 55.66 70 LEU A O 1
ATOM 506 N N . PRO A 1 71 ? 8.230 16.197 -19.035 1.00 49.44 71 PRO A N 1
ATOM 507 C CA . PRO A 1 71 ? 7.823 15.934 -20.413 1.00 49.44 71 PRO A CA 1
ATOM 508 C C . PRO A 1 71 ? 8.092 14.463 -20.766 1.00 49.44 71 PRO A C 1
ATOM 510 O O . PRO A 1 71 ? 9.031 13.886 -20.206 1.00 49.44 71 PRO A O 1
ATOM 513 N N . PRO A 1 72 ? 7.288 13.850 -21.660 1.00 49.69 72 PRO A N 1
ATOM 514 C CA . PRO A 1 72 ? 7.517 12.472 -22.072 1.00 49.69 72 PRO A CA 1
ATOM 515 C C . PRO A 1 72 ? 8.952 12.349 -22.584 1.00 49.69 72 PRO A C 1
ATOM 517 O O . PRO A 1 72 ? 9.390 13.157 -23.409 1.00 49.69 72 PRO A O 1
ATOM 520 N N . CYS A 1 73 ? 9.684 11.393 -22.021 1.00 44.59 73 CYS A N 1
ATOM 521 C CA . CYS A 1 73 ? 10.961 10.954 -22.557 1.00 44.59 73 CYS A CA 1
ATOM 522 C C . CYS A 1 73 ? 10.791 10.319 -23.941 1.00 44.59 73 CYS A C 1
ATOM 524 O O . CYS A 1 73 ? 9.721 9.723 -24.210 1.00 44.59 73 CYS A O 1
#

Foldseek 3Di:
DDPPQCLVVVVVVLVVVVVVCVVCVVVDDDDDDRDSWPDVVVVVGVVVCVVVVVCVPPPDDDDDGDDDDDPDD

Mean predicted aligned error: 5.51 Å

Solvent-accessible surface area (backbone atoms only — not comparable to full-atom values): 5104 Å² total; per-residue (Å²): 141,79,68,85,76,32,60,62,57,52,51,51,50,52,53,52,50,54,58,55,50,62,78,46,47,92,80,60,80,88,83,86,85,85,84,85,74,63,52,58,94,75,72,49,19,67,59,56,42,53,78,69,50,77,52,78,88,58,93,77,88,86,85,86,80,68,82,86,88,76,78,88,129

Sequence (73 aa):
MMHACGHNAHTTIGLGLAKGLMTMKDQLTGCIKIIFQPPEEGACGAKAMVEAGVLDDVDLFFSGHVGCDLPPC